Protein AF-A0AA94L259-F1 (afdb_monomer_lite)

Sequence (87 aa):
MIQRMLDNPAATVAAGFGVSLRTARKWMKRYREGGLASLADASSRPRHCRNRLTELDVSRIFELRKKRQTGDAIALRLGLCRSTVFR

Structure (mmCIF, N/CA/C/O backbone):
data_AF-A0AA94L259-F1
#
_entry.id   AF-A0AA94L259-F1
#
loop_
_atom_site.group_PDB
_atom_site.id
_atom_site.type_symbol
_atom_site.label_atom_id
_atom_site.label_alt_id
_atom_site.label_comp_id
_atom_site.label_asym_id
_atom_site.label_entity_id
_atom_site.label_seq_id
_atom_site.pdbx_PDB_ins_code
_atom_site.Cartn_x
_atom_site.Cartn_y
_atom_site.Cartn_z
_atom_site.occupancy
_atom_site.B_iso_or_equiv
_atom_site.auth_seq_id
_atom_site.auth_comp_id
_atom_site.auth_asym_id
_atom_site.auth_atom_id
_atom_site.pdbx_PDB_model_num
ATOM 1 N N . MET A 1 1 ? 16.016 -8.435 -17.560 1.00 91.25 1 MET A N 1
ATOM 2 C CA . MET A 1 1 ? 14.992 -7.968 -18.520 1.00 91.25 1 MET A CA 1
ATOM 3 C C . MET A 1 1 ? 15.253 -6.540 -19.003 1.00 91.25 1 MET A C 1
ATOM 5 O O . MET A 1 1 ? 15.575 -6.409 -20.171 1.00 91.25 1 MET A O 1
ATOM 9 N N . ILE A 1 2 ? 15.199 -5.505 -18.146 1.00 94.38 2 ILE A N 1
ATOM 10 C CA . ILE A 1 2 ? 15.413 -4.092 -18.548 1.00 94.38 2 ILE A CA 1
ATOM 11 C C . ILE A 1 2 ? 16.740 -3.857 -19.279 1.00 94.38 2 ILE A C 1
ATOM 13 O O . ILE A 1 2 ? 16.718 -3.290 -20.360 1.00 94.38 2 ILE A O 1
ATOM 17 N N . GLN A 1 3 ? 17.860 -4.355 -18.744 1.00 93.62 3 GLN A N 1
ATOM 18 C CA . GLN A 1 3 ? 19.175 -4.214 -19.389 1.00 93.62 3 GLN A CA 1
ATOM 19 C C . GLN A 1 3 ? 19.171 -4.747 -20.831 1.00 93.62 3 GLN A C 1
ATOM 21 O O . GLN A 1 3 ? 19.560 -4.049 -21.752 1.00 93.62 3 GLN A O 1
ATOM 26 N N . ARG A 1 4 ? 18.583 -5.930 -21.064 1.00 95.25 4 ARG A N 1
ATOM 27 C CA . ARG A 1 4 ? 18.467 -6.503 -22.416 1.00 95.25 4 ARG A CA 1
ATOM 28 C C . ARG A 1 4 ? 17.599 -5.663 -23.361 1.00 95.25 4 ARG A C 1
ATOM 30 O O . ARG A 1 4 ? 17.796 -5.746 -24.564 1.00 95.25 4 ARG A O 1
ATOM 37 N N . MET A 1 5 ? 16.649 -4.881 -22.840 1.00 95.62 5 MET A N 1
ATOM 38 C CA . MET A 1 5 ? 15.810 -3.976 -23.640 1.00 95.62 5 MET A CA 1
ATOM 39 C C . MET A 1 5 ? 16.526 -2.677 -24.045 1.00 95.62 5 MET A C 1
ATOM 41 O O . MET A 1 5 ? 15.937 -1.904 -24.798 1.00 95.62 5 MET A O 1
ATOM 45 N N . LEU A 1 6 ? 17.738 -2.407 -23.538 1.00 92.56 6 LEU A N 1
ATOM 46 C CA . LEU A 1 6 ? 18.559 -1.277 -23.989 1.00 92.56 6 LEU A CA 1
ATOM 47 C C . LEU A 1 6 ? 19.185 -1.568 -25.356 1.00 92.56 6 LEU A C 1
ATOM 49 O O . LEU A 1 6 ? 19.164 -0.703 -26.224 1.00 92.56 6 LEU A O 1
ATOM 53 N N . ASP A 1 7 ? 19.632 -2.808 -25.559 1.00 95.62 7 ASP A N 1
ATOM 54 C CA . ASP A 1 7 ? 20.341 -3.219 -26.777 1.00 95.62 7 ASP A CA 1
ATOM 55 C C . ASP A 1 7 ? 19.464 -4.022 -27.750 1.00 95.62 7 ASP A C 1
ATOM 57 O O . ASP A 1 7 ? 19.863 -4.282 -28.881 1.00 95.62 7 ASP A O 1
ATOM 61 N N . ASN A 1 8 ? 18.265 -4.449 -27.326 1.00 95.94 8 ASN A N 1
ATOM 62 C CA . ASN A 1 8 ? 17.386 -5.302 -28.130 1.00 95.94 8 ASN A CA 1
ATOM 63 C C . ASN A 1 8 ? 15.936 -4.797 -28.161 1.00 95.94 8 ASN A C 1
ATOM 65 O O . ASN A 1 8 ? 15.429 -4.272 -27.163 1.00 95.94 8 ASN A O 1
ATOM 69 N N . PRO A 1 9 ? 15.202 -5.047 -29.263 1.00 95.69 9 PRO A N 1
ATOM 70 C CA . PRO A 1 9 ? 13.786 -4.722 -29.351 1.00 95.69 9 PRO A CA 1
ATOM 71 C C . PRO A 1 9 ? 12.954 -5.370 -28.236 1.00 95.69 9 PRO A C 1
ATOM 73 O O . PRO A 1 9 ? 13.083 -6.556 -27.925 1.00 95.69 9 PRO A O 1
ATOM 76 N N . ALA A 1 10 ? 12.009 -4.601 -27.689 1.00 94.69 10 ALA A N 1
ATOM 77 C CA . ALA A 1 10 ? 11.142 -5.036 -26.593 1.00 94.69 10 ALA A CA 1
ATOM 78 C C . ALA A 1 10 ? 10.348 -6.321 -26.896 1.00 94.69 10 ALA A C 1
ATOM 80 O O . ALA A 1 10 ? 10.044 -7.066 -25.970 1.00 94.69 10 ALA A O 1
ATOM 81 N N . ALA A 1 11 ? 10.008 -6.576 -28.165 1.00 96.50 11 ALA A N 1
ATOM 82 C CA . ALA A 1 11 ? 9.280 -7.774 -28.585 1.00 96.50 11 ALA A CA 1
ATOM 83 C C . ALA A 1 11 ? 10.119 -9.048 -28.410 1.00 96.50 11 ALA A C 1
ATOM 85 O O . ALA A 1 11 ? 9.663 -9.989 -27.764 1.00 96.50 11 ALA A O 1
ATOM 86 N N . THR A 1 12 ? 11.362 -9.038 -28.897 1.00 97.38 12 THR A N 1
ATOM 87 C CA . THR A 1 12 ? 12.311 -10.151 -28.763 1.00 97.38 12 THR A CA 1
ATOM 88 C C . THR A 1 12 ? 12.606 -10.446 -27.299 1.00 97.38 12 THR A C 1
ATOM 90 O O . THR A 1 12 ? 12.555 -11.595 -26.863 1.00 97.38 12 THR A O 1
ATOM 93 N N . VAL A 1 13 ? 12.848 -9.397 -26.506 1.00 97.56 13 VAL A N 1
ATOM 94 C CA . VAL A 1 13 ? 13.092 -9.560 -25.071 1.00 97.56 13 VAL A CA 1
ATOM 95 C C . VAL A 1 13 ? 11.852 -10.116 -24.372 1.00 97.56 13 VAL A C 1
ATOM 97 O O . VAL A 1 13 ? 11.973 -11.065 -23.609 1.00 97.56 13 VAL A O 1
ATOM 100 N N . ALA A 1 14 ? 10.656 -9.583 -24.640 1.00 97.56 14 ALA A N 1
ATOM 101 C CA . ALA A 1 14 ? 9.421 -10.066 -24.020 1.00 97.56 14 ALA A CA 1
ATOM 102 C C . ALA A 1 14 ? 9.180 -11.562 -24.292 1.00 97.56 14 ALA A C 1
ATOM 104 O O . ALA A 1 14 ? 8.926 -12.312 -23.349 1.00 97.56 14 ALA A O 1
ATOM 105 N N . ALA A 1 15 ? 9.352 -11.997 -25.546 1.00 97.38 15 ALA A N 1
ATOM 106 C CA . ALA A 1 15 ? 9.246 -13.402 -25.934 1.00 97.38 15 ALA A CA 1
ATOM 107 C C . ALA A 1 15 ? 10.264 -14.282 -25.188 1.00 97.38 15 ALA A C 1
ATOM 109 O O . ALA A 1 15 ? 9.884 -15.294 -24.607 1.00 97.38 15 ALA A O 1
ATOM 110 N N . GLY A 1 16 ? 11.530 -13.856 -25.109 1.00 97.50 16 GLY A N 1
ATOM 111 C CA . GLY A 1 16 ? 12.584 -14.594 -24.400 1.00 97.50 16 GLY A CA 1
ATOM 112 C C . GLY A 1 16 ? 12.394 -14.703 -22.879 1.00 97.50 16 GLY A C 1
ATOM 113 O O . GLY A 1 16 ? 13.005 -15.565 -22.258 1.00 97.50 16 GLY A O 1
ATOM 114 N N . PHE A 1 17 ? 11.560 -13.851 -22.272 1.00 95.88 17 PHE A N 1
ATOM 115 C CA . PHE A 1 17 ? 11.190 -13.921 -20.849 1.00 95.88 17 PHE A CA 1
ATOM 116 C C . PHE A 1 17 ? 9.783 -14.500 -20.612 1.00 95.88 17 PHE A C 1
ATOM 118 O O . PHE A 1 17 ? 9.341 -14.539 -19.467 1.00 95.88 17 PHE A O 1
ATOM 125 N N . GLY A 1 18 ? 9.058 -14.921 -21.657 1.00 97.06 18 GLY A N 1
ATOM 126 C CA . GLY A 1 18 ? 7.706 -15.479 -21.523 1.00 97.06 18 GLY A CA 1
ATOM 127 C C . GLY A 1 18 ? 6.656 -14.476 -21.030 1.00 97.06 18 GLY A C 1
ATOM 128 O O . GLY A 1 18 ? 5.669 -14.862 -20.408 1.00 97.06 18 GLY A O 1
ATOM 129 N N . VAL A 1 19 ? 6.855 -13.178 -21.276 1.00 97.44 19 VAL A N 1
ATOM 130 C CA . VAL A 1 19 ? 5.929 -12.114 -20.856 1.00 97.44 19 VAL A CA 1
ATOM 131 C C . VAL A 1 19 ? 5.339 -11.391 -22.058 1.00 97.44 19 VAL A C 1
ATOM 133 O O . VAL A 1 19 ? 5.929 -11.327 -23.132 1.00 97.44 19 VAL A O 1
ATOM 136 N N . SER A 1 20 ? 4.174 -10.769 -21.875 1.00 98.06 20 SER A N 1
ATOM 137 C CA . SER A 1 20 ? 3.594 -9.936 -22.931 1.00 98.06 20 SER A CA 1
ATOM 138 C C . SER A 1 20 ? 4.472 -8.713 -23.247 1.00 98.06 20 SER A C 1
ATOM 140 O O . SER A 1 20 ? 5.082 -8.109 -22.354 1.00 98.06 20 SER A O 1
ATOM 142 N N . LEU A 1 21 ? 4.443 -8.254 -24.504 1.00 97.75 21 LEU A N 1
ATOM 143 C CA . LEU A 1 21 ? 5.076 -6.994 -24.919 1.00 97.75 21 LEU A CA 1
ATOM 144 C C . LEU A 1 21 ? 4.584 -5.797 -24.085 1.00 97.75 21 LEU A C 1
ATOM 146 O O . LEU A 1 21 ? 5.353 -4.888 -23.765 1.00 97.75 21 LEU A O 1
ATOM 150 N N . ARG A 1 22 ? 3.304 -5.800 -23.692 1.00 97.88 22 ARG A N 1
ATOM 151 C CA . ARG A 1 22 ? 2.711 -4.765 -22.833 1.00 97.88 22 ARG A CA 1
ATOM 152 C C . ARG A 1 22 ? 3.373 -4.734 -21.455 1.00 97.88 22 ARG A C 1
ATOM 154 O O . ARG A 1 22 ? 3.676 -3.649 -20.958 1.00 97.88 22 ARG A O 1
ATOM 161 N N . THR A 1 23 ? 3.631 -5.898 -20.860 1.00 96.25 23 THR A N 1
ATOM 162 C CA . THR A 1 23 ? 4.346 -6.021 -19.581 1.00 96.25 23 THR A CA 1
ATOM 163 C C . THR A 1 23 ? 5.762 -5.473 -19.710 1.00 96.25 23 THR A C 1
ATOM 165 O O . THR A 1 23 ? 6.163 -4.640 -18.899 1.00 96.25 23 THR A O 1
ATOM 168 N N . ALA A 1 24 ? 6.483 -5.843 -20.771 1.00 96.56 24 ALA A N 1
ATOM 169 C CA . ALA A 1 24 ? 7.836 -5.348 -21.003 1.00 96.56 24 ALA A CA 1
ATOM 170 C C . ALA A 1 24 ? 7.897 -3.826 -21.158 1.00 96.56 24 ALA A C 1
ATOM 172 O O . ALA A 1 24 ? 8.685 -3.155 -20.490 1.00 96.56 24 ALA A O 1
ATOM 173 N N . ARG A 1 25 ? 6.994 -3.252 -21.958 1.00 96.00 25 ARG A N 1
ATOM 174 C CA . ARG A 1 25 ? 6.877 -1.795 -22.112 1.00 96.00 25 ARG A CA 1
ATOM 175 C C . ARG A 1 25 ? 6.521 -1.095 -20.800 1.00 96.00 25 ARG A C 1
ATOM 177 O O . ARG A 1 25 ? 7.089 -0.047 -20.510 1.00 96.00 25 ARG A O 1
ATOM 184 N N . LYS A 1 26 ? 5.627 -1.669 -19.986 1.00 95.44 26 LYS A N 1
ATOM 185 C CA . LYS A 1 26 ? 5.279 -1.135 -18.656 1.00 95.44 26 LYS A CA 1
ATOM 186 C C . LYS A 1 26 ? 6.505 -1.064 -17.744 1.00 95.44 26 LYS A C 1
ATOM 188 O O . LYS A 1 26 ? 6.706 -0.048 -17.087 1.00 95.44 26 LYS A O 1
ATOM 193 N N . TRP A 1 27 ? 7.308 -2.124 -17.705 1.00 95.12 27 TRP A N 1
ATOM 194 C CA . TRP A 1 27 ? 8.524 -2.166 -16.893 1.00 95.12 27 TRP A CA 1
ATOM 195 C C . TRP A 1 27 ? 9.553 -1.140 -17.382 1.00 95.12 27 TRP A C 1
ATOM 197 O O . TRP A 1 27 ? 10.094 -0.396 -16.569 1.00 95.12 27 TRP A O 1
ATOM 207 N N . MET A 1 28 ? 9.754 -1.019 -18.700 1.00 95.62 28 MET A N 1
ATOM 208 C CA . MET A 1 28 ? 10.649 -0.004 -19.269 1.00 95.62 28 MET A CA 1
ATOM 209 C C . MET A 1 28 ? 10.183 1.423 -18.966 1.00 95.62 28 MET A C 1
ATOM 211 O O . MET A 1 28 ? 10.999 2.283 -18.646 1.00 95.62 28 MET A O 1
ATOM 215 N N . LYS A 1 29 ? 8.871 1.682 -19.027 1.00 95.56 29 LYS A N 1
ATOM 216 C CA . LYS A 1 29 ? 8.296 2.975 -18.639 1.00 95.56 29 LYS A CA 1
ATOM 217 C C . LYS A 1 29 ? 8.611 3.306 -17.176 1.00 95.56 29 LYS A C 1
ATOM 219 O O . LYS A 1 29 ? 9.147 4.375 -16.919 1.00 95.56 29 LYS A O 1
ATOM 224 N N . ARG A 1 30 ? 8.369 2.373 -16.245 1.00 95.06 30 ARG A N 1
ATOM 225 C CA . ARG A 1 30 ? 8.704 2.554 -14.818 1.00 95.06 30 ARG A CA 1
ATOM 226 C C . ARG A 1 30 ? 10.191 2.837 -14.601 1.00 95.06 30 ARG A C 1
ATOM 228 O O . ARG A 1 30 ? 10.534 3.745 -13.855 1.00 95.06 30 ARG A O 1
ATOM 235 N N . TYR A 1 31 ? 11.062 2.091 -15.279 1.00 94.81 31 TYR A N 1
ATOM 236 C CA . TYR A 1 31 ? 12.507 2.300 -15.191 1.00 94.81 31 TYR A CA 1
ATOM 237 C C . TYR A 1 31 ? 12.932 3.689 -15.690 1.00 94.81 31 TYR A C 1
ATOM 239 O O . TYR A 1 31 ? 13.788 4.320 -15.082 1.00 94.81 31 TYR A O 1
ATOM 247 N N . ARG A 1 32 ? 12.316 4.203 -16.762 1.00 94.69 32 ARG A N 1
ATOM 248 C CA . ARG A 1 32 ? 12.577 5.572 -17.241 1.00 94.69 32 ARG A CA 1
ATOM 249 C C . ARG A 1 32 ? 12.085 6.647 -16.270 1.00 94.69 32 ARG A C 1
ATOM 251 O O . ARG A 1 32 ? 12.710 7.692 -16.181 1.00 94.69 32 ARG A O 1
ATOM 258 N N . GLU A 1 33 ? 10.978 6.399 -15.574 1.00 94.94 33 GLU A N 1
ATOM 259 C CA . GLU A 1 33 ? 10.367 7.365 -14.651 1.00 94.94 33 GLU A CA 1
ATOM 260 C C . GLU A 1 33 ? 11.115 7.481 -13.313 1.00 94.94 33 GLU A C 1
ATOM 262 O O . GLU A 1 33 ? 11.162 8.566 -12.744 1.00 94.94 33 GLU A O 1
ATOM 267 N N . GLY A 1 34 ? 11.720 6.403 -12.807 1.00 92.69 34 GLY A N 1
ATOM 268 C CA . GLY A 1 34 ? 12.441 6.472 -11.530 1.00 92.69 34 GLY A CA 1
ATOM 269 C C . GLY A 1 34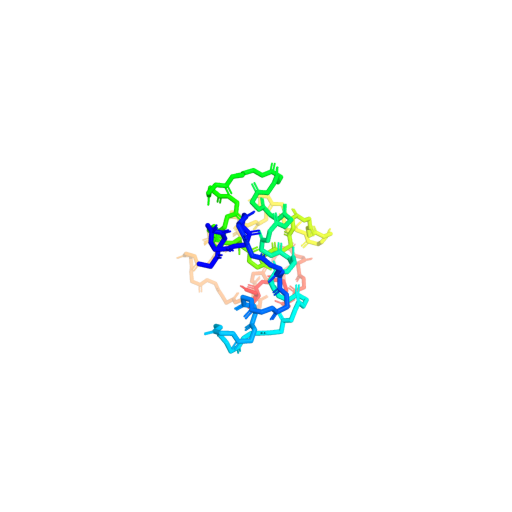 ? 13.411 5.323 -11.280 1.00 92.69 34 GLY A C 1
ATOM 270 O O . GLY A 1 34 ? 13.541 4.844 -10.151 1.00 92.69 34 GLY A O 1
ATOM 271 N N . GLY A 1 35 ? 14.068 4.856 -12.341 1.00 93.75 35 GLY A N 1
ATOM 272 C CA . GLY A 1 35 ? 15.197 3.937 -12.277 1.00 93.75 35 GLY A CA 1
ATOM 273 C C . GLY A 1 35 ? 14.867 2.575 -11.671 1.00 93.75 35 GLY A C 1
ATOM 274 O O . GLY A 1 35 ? 13.745 2.069 -11.756 1.00 93.75 35 GLY A O 1
ATOM 275 N N . LEU A 1 36 ? 15.880 1.971 -11.048 1.00 91.88 36 LEU A N 1
ATOM 276 C CA . LEU A 1 36 ? 15.772 0.658 -10.408 1.00 91.88 36 LEU A CA 1
ATOM 277 C C . LEU A 1 36 ? 14.753 0.647 -9.260 1.00 91.88 36 LEU A C 1
ATOM 279 O O . LEU A 1 36 ? 13.994 -0.311 -9.138 1.00 91.88 36 LEU A O 1
ATOM 283 N N . ALA A 1 37 ? 14.675 1.723 -8.471 1.00 91.38 37 ALA A N 1
ATOM 284 C CA . ALA A 1 37 ? 13.737 1.830 -7.351 1.00 91.38 37 ALA A CA 1
ATOM 285 C C . ALA A 1 37 ? 12.269 1.711 -7.800 1.00 91.38 37 ALA A C 1
ATOM 287 O O . ALA A 1 37 ? 11.446 1.122 -7.104 1.00 91.38 37 ALA A O 1
ATOM 288 N N . SER A 1 38 ? 11.947 2.191 -9.004 1.00 90.56 38 SER A N 1
ATOM 289 C CA . SER A 1 38 ? 10.589 2.129 -9.566 1.00 90.56 38 SER A CA 1
ATOM 290 C C . SER A 1 38 ? 10.171 0.744 -10.073 1.00 90.56 38 SER A C 1
ATOM 292 O O . SER A 1 38 ? 9.026 0.560 -10.500 1.00 90.56 38 SER A O 1
ATOM 294 N N . LEU A 1 39 ? 11.079 -0.236 -10.056 1.00 92.19 39 LEU A N 1
ATOM 295 C CA . LEU A 1 39 ? 10.779 -1.630 -10.387 1.00 92.19 39 LEU A CA 1
ATOM 296 C C . LEU A 1 39 ? 10.382 -2.463 -9.167 1.00 92.19 39 LEU A C 1
ATOM 298 O O . LEU A 1 39 ? 9.835 -3.547 -9.359 1.00 92.19 39 LEU A O 1
ATOM 302 N N . ALA A 1 40 ? 10.626 -1.967 -7.951 1.00 91.12 40 ALA A N 1
ATOM 303 C CA . ALA A 1 40 ? 10.162 -2.614 -6.732 1.00 91.12 40 ALA A CA 1
ATOM 304 C C . ALA A 1 40 ? 8.627 -2.707 -6.700 1.00 91.12 40 ALA A C 1
ATOM 306 O O . ALA A 1 40 ? 7.915 -1.947 -7.373 1.00 91.12 40 ALA A O 1
ATOM 307 N N . ASP A 1 41 ? 8.110 -3.640 -5.901 1.00 88.88 41 ASP A N 1
ATOM 308 C CA . ASP A 1 41 ? 6.672 -3.807 -5.749 1.00 88.88 41 ASP A CA 1
ATOM 309 C C . ASP A 1 41 ? 6.043 -2.548 -5.153 1.00 88.88 41 ASP A C 1
ATOM 311 O O . ASP A 1 41 ? 6.292 -2.146 -4.017 1.00 88.88 41 ASP A O 1
ATOM 315 N N . ALA A 1 42 ? 5.190 -1.918 -5.957 1.00 83.00 42 ALA A N 1
ATOM 316 C CA . ALA A 1 42 ? 4.352 -0.837 -5.487 1.00 83.00 42 ALA A CA 1
ATOM 317 C C . ALA A 1 42 ? 3.228 -1.420 -4.631 1.00 83.00 42 ALA A C 1
ATOM 319 O O . ALA A 1 42 ? 2.641 -2.453 -4.967 1.00 83.00 42 ALA A O 1
ATOM 320 N N . SER A 1 43 ? 2.867 -0.705 -3.566 1.00 85.06 43 SER A N 1
ATOM 321 C CA . SER A 1 43 ? 1.662 -1.037 -2.817 1.00 85.06 43 SER A CA 1
ATOM 322 C C . SER A 1 43 ? 0.468 -1.121 -3.770 1.00 85.06 43 SER A C 1
ATOM 324 O O . SER A 1 43 ? 0.210 -0.198 -4.542 1.00 85.06 43 SER A O 1
ATOM 326 N N . SER A 1 44 ? -0.291 -2.214 -3.691 1.00 86.69 44 SER A N 1
ATOM 327 C CA . SER A 1 44 ? -1.565 -2.339 -4.414 1.00 86.69 44 SER A CA 1
ATOM 328 C C . SER A 1 44 ? -2.658 -1.441 -3.819 1.00 86.69 44 SER A C 1
ATOM 330 O O . SER A 1 44 ? -3.759 -1.352 -4.361 1.00 86.69 44 SER A O 1
ATOM 332 N N . ARG A 1 45 ? -2.373 -0.764 -2.697 1.00 86.56 45 ARG A N 1
ATOM 333 C CA . ARG A 1 45 ? -3.305 0.158 -2.055 1.00 86.56 45 ARG A CA 1
ATOM 334 C C . ARG A 1 45 ? -3.469 1.409 -2.927 1.00 86.56 45 ARG A C 1
ATOM 336 O O . ARG A 1 45 ? -2.474 1.978 -3.379 1.00 86.56 45 ARG A O 1
ATOM 343 N N . PRO A 1 46 ? -4.706 1.879 -3.149 1.00 87.50 46 PRO A N 1
ATOM 344 C CA . PRO A 1 46 ? -4.930 3.126 -3.866 1.00 87.50 46 PRO A CA 1
ATOM 345 C C . PRO A 1 46 ? -4.277 4.295 -3.117 1.00 87.50 46 PRO A C 1
ATOM 347 O O . PRO A 1 46 ? -4.306 4.357 -1.888 1.00 87.50 46 PRO A O 1
ATOM 350 N N . ARG A 1 47 ? -3.713 5.251 -3.867 1.00 85.12 47 ARG A N 1
ATOM 351 C CA . ARG A 1 47 ? -3.067 6.445 -3.288 1.00 85.12 47 ARG A CA 1
ATOM 352 C C . ARG A 1 47 ? -4.052 7.307 -2.495 1.00 85.12 47 ARG A C 1
ATOM 354 O O . ARG A 1 47 ? -3.687 7.899 -1.486 1.00 85.12 47 ARG A O 1
ATOM 361 N N . HIS A 1 48 ? -5.307 7.343 -2.938 1.00 83.12 48 HIS A N 1
ATOM 362 C CA . HIS A 1 48 ? -6.374 8.106 -2.310 1.00 83.12 48 HIS A CA 1
ATOM 363 C C . HIS A 1 48 ? -7.600 7.216 -2.080 1.00 83.12 48 HIS A C 1
ATOM 365 O O . HIS A 1 48 ? -8.076 6.554 -3.001 1.00 83.12 48 HIS A O 1
ATOM 371 N N . CYS A 1 49 ? -8.120 7.228 -0.852 1.00 81.44 49 CYS A N 1
ATOM 372 C CA . CYS A 1 49 ? -9.359 6.549 -0.478 1.00 81.44 49 CYS A CA 1
ATOM 373 C C . CYS A 1 49 ? -10.372 7.617 -0.076 1.00 81.44 49 CYS A C 1
ATOM 375 O O . CYS A 1 49 ? -10.152 8.299 0.919 1.00 81.44 49 CYS A O 1
ATOM 377 N N . ARG A 1 50 ? -11.482 7.741 -0.814 1.00 81.25 50 ARG A N 1
ATOM 378 C CA . ARG A 1 50 ? -12.509 8.764 -0.544 1.00 81.25 50 ARG A CA 1
ATOM 379 C C . ARG A 1 50 ? -13.177 8.599 0.826 1.00 81.25 50 ARG A C 1
ATOM 381 O O . ARG A 1 50 ? -13.487 9.588 1.468 1.00 81.25 50 ARG A O 1
ATOM 388 N N . ASN A 1 51 ? -13.322 7.356 1.288 1.00 80.12 51 ASN A N 1
ATOM 389 C CA . ASN A 1 51 ? -13.949 7.021 2.570 1.00 80.12 51 ASN A CA 1
ATOM 390 C C . ASN A 1 51 ? -12.895 6.619 3.612 1.00 80.12 51 ASN A C 1
ATOM 392 O O . ASN A 1 51 ? -13.052 5.618 4.311 1.00 80.12 51 ASN A O 1
ATOM 396 N N . ARG A 1 52 ? -11.760 7.328 3.648 1.00 83.00 52 ARG A N 1
ATOM 397 C CA . ARG A 1 52 ? -10.737 7.084 4.667 1.00 83.00 52 ARG A CA 1
ATOM 398 C C . ARG A 1 52 ? -11.287 7.553 6.016 1.00 83.00 52 ARG A C 1
ATOM 400 O O . ARG A 1 52 ? -11.699 8.700 6.136 1.00 83.00 52 ARG A O 1
ATOM 407 N N . LEU A 1 53 ? -11.279 6.666 7.009 1.00 89.12 53 LEU A N 1
ATOM 408 C CA . LEU A 1 53 ? -11.542 7.048 8.394 1.00 89.12 53 LEU A CA 1
ATOM 409 C C . LEU A 1 53 ? -10.536 8.107 8.844 1.00 89.12 53 LEU A C 1
ATOM 411 O O . LEU A 1 53 ? -9.361 8.043 8.471 1.00 89.12 53 LEU A O 1
ATOM 415 N N . THR A 1 54 ? -10.991 9.056 9.655 1.00 91.06 54 THR A N 1
ATOM 416 C CA . THR A 1 54 ? -10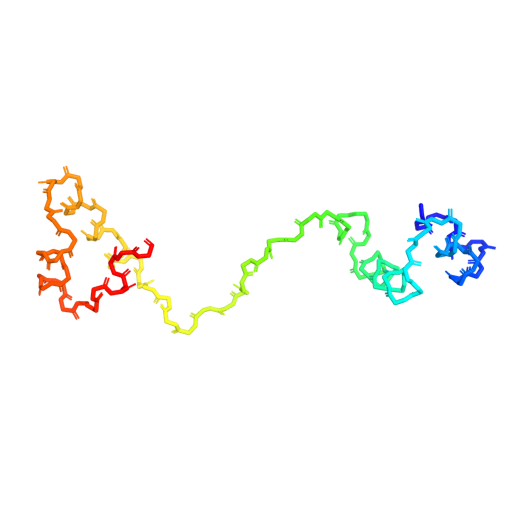.075 10.004 10.288 1.00 91.06 54 THR A CA 1
ATOM 417 C C . THR A 1 54 ? -9.150 9.258 11.252 1.00 91.06 54 THR A C 1
ATOM 419 O O . THR A 1 54 ? -9.505 8.199 11.775 1.00 91.06 54 THR A O 1
ATOM 422 N N . GLU A 1 55 ? -7.960 9.797 11.518 1.00 92.00 55 GLU A N 1
ATOM 423 C CA . GLU A 1 55 ? -7.037 9.196 12.496 1.00 92.00 55 GLU A CA 1
ATOM 424 C C . GLU A 1 55 ? -7.679 9.078 13.888 1.00 92.00 55 GLU A C 1
ATOM 426 O O . GLU A 1 55 ? -7.456 8.099 14.602 1.00 92.00 55 GLU A O 1
ATOM 431 N N . LEU A 1 56 ? -8.554 10.029 14.233 1.00 94.31 56 LEU A N 1
ATOM 432 C CA . LEU A 1 56 ? -9.340 10.010 15.463 1.00 94.31 56 LEU A CA 1
ATOM 433 C C . LEU A 1 56 ? -10.309 8.826 15.513 1.00 94.31 56 LEU A C 1
ATOM 435 O O . LEU A 1 56 ? -10.375 8.142 16.535 1.00 94.31 56 LEU A O 1
ATOM 439 N N . ASP A 1 57 ? -11.039 8.553 14.430 1.00 94.38 57 ASP A N 1
ATOM 440 C CA . ASP A 1 57 ? -11.961 7.414 14.378 1.00 94.38 57 ASP A CA 1
ATOM 441 C C . ASP A 1 57 ? -11.208 6.088 14.473 1.00 94.38 57 ASP A C 1
ATOM 443 O O . ASP A 1 57 ? -11.617 5.199 15.219 1.00 94.38 57 ASP A O 1
ATOM 447 N N . VAL A 1 58 ? -10.070 5.967 13.781 1.00 95.19 58 VAL A N 1
ATOM 448 C CA . VAL A 1 58 ? -9.208 4.776 13.853 1.00 95.19 58 VAL A CA 1
ATOM 449 C C . VAL A 1 58 ? -8.718 4.548 15.284 1.00 95.19 58 VAL A C 1
ATOM 451 O O . VAL A 1 58 ? -8.831 3.435 15.800 1.00 95.19 58 VAL A O 1
ATOM 454 N N . SER A 1 59 ? -8.232 5.600 15.946 1.00 96.75 59 SER A N 1
ATOM 455 C CA . SER A 1 59 ? -7.768 5.537 17.335 1.00 96.75 59 SER A CA 1
ATOM 456 C C . SER A 1 59 ? -8.893 5.133 18.295 1.00 96.75 59 SER A C 1
ATOM 458 O O . SER A 1 59 ? -8.732 4.222 19.109 1.00 96.75 59 SER A O 1
ATOM 460 N N . ARG A 1 60 ? -10.090 5.717 18.143 1.00 97.25 60 ARG A N 1
ATOM 461 C CA . ARG A 1 60 ? -11.273 5.357 18.943 1.00 97.25 60 ARG A CA 1
ATOM 462 C C . ARG A 1 60 ? -11.689 3.902 18.739 1.00 97.25 60 ARG A C 1
ATOM 464 O O . ARG A 1 60 ? -11.957 3.215 19.723 1.00 97.25 60 ARG A O 1
ATOM 471 N N . ILE A 1 61 ? -11.727 3.413 17.496 1.00 96.50 61 ILE A N 1
ATOM 472 C CA . ILE A 1 61 ? -12.025 2.002 17.202 1.00 96.50 61 ILE A CA 1
ATOM 473 C C . IL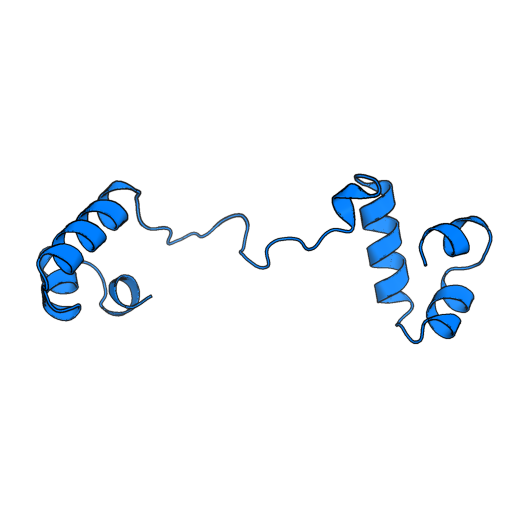E A 1 61 ? -10.999 1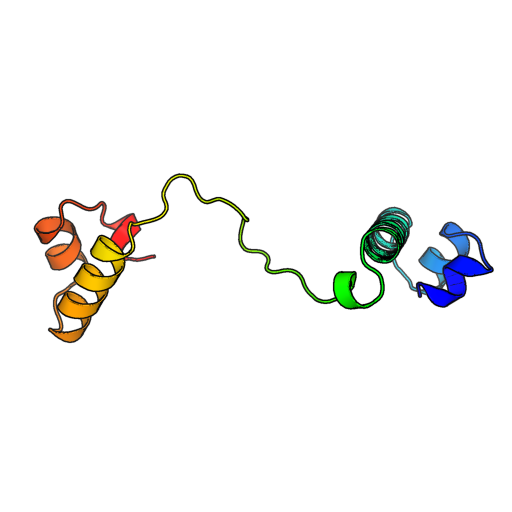.096 17.889 1.00 96.50 61 ILE A C 1
ATOM 475 O O . ILE A 1 61 ? -11.386 0.116 18.529 1.00 96.50 61 ILE A O 1
ATOM 479 N N . PHE A 1 62 ? -9.708 1.421 17.786 1.00 97.12 62 PHE A N 1
ATOM 480 C CA . PHE A 1 62 ? -8.633 0.639 18.394 1.00 97.12 62 PHE A CA 1
ATOM 481 C C . PHE A 1 62 ? -8.767 0.559 19.920 1.00 97.12 62 PHE A C 1
ATOM 483 O O . PHE A 1 62 ? -8.753 -0.538 20.483 1.00 97.12 62 PHE A O 1
ATOM 490 N N . GLU A 1 63 ? -8.989 1.690 20.589 1.00 98.00 63 GLU A N 1
ATOM 491 C CA . GLU A 1 63 ? -9.165 1.739 22.044 1.00 98.00 63 GLU A CA 1
ATOM 492 C C . GLU A 1 63 ? -10.392 0.948 22.520 1.00 98.00 63 GLU A C 1
ATOM 494 O O . GLU A 1 63 ? -10.337 0.245 23.532 1.00 98.00 63 GLU A O 1
ATOM 499 N N . LEU A 1 64 ? -11.507 0.999 21.786 1.00 97.69 64 LEU A N 1
ATOM 500 C CA . LEU A 1 64 ? -12.700 0.225 22.140 1.00 97.69 64 LEU A CA 1
ATOM 501 C C . LEU A 1 64 ? -12.508 -1.280 21.897 1.00 97.69 64 LEU A C 1
ATOM 503 O O . LEU A 1 64 ? -12.952 -2.087 22.719 1.00 97.69 64 LEU A O 1
ATOM 507 N N . ARG A 1 65 ? -11.790 -1.673 20.834 1.00 97.12 65 ARG A N 1
ATOM 508 C CA . ARG A 1 65 ? -11.388 -3.074 20.607 1.00 97.12 65 ARG A CA 1
ATOM 509 C C . ARG A 1 65 ? -10.473 -3.579 21.722 1.00 97.12 65 ARG A C 1
ATOM 511 O O . ARG A 1 65 ? -10.672 -4.687 22.212 1.00 97.12 65 ARG A O 1
ATOM 518 N N . LYS A 1 66 ? -9.523 -2.760 22.184 1.00 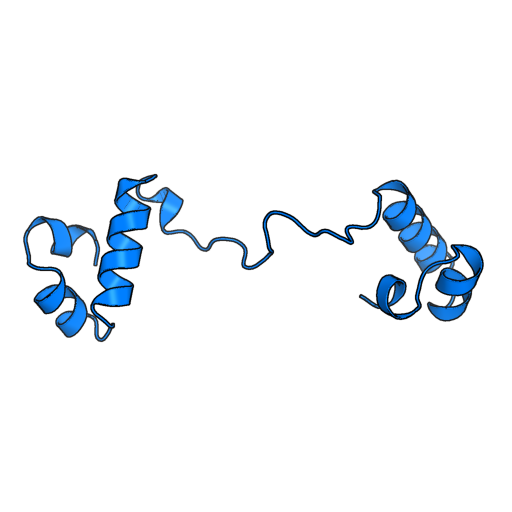97.94 66 LYS A N 1
ATOM 519 C CA . LYS A 1 66 ? -8.641 -3.081 23.321 1.00 97.94 66 LYS A CA 1
ATOM 520 C C . LYS A 1 66 ? -9.428 -3.314 24.616 1.00 97.94 66 LYS A C 1
ATOM 522 O O . LYS A 1 66 ? -9.081 -4.192 25.400 1.00 97.94 66 LYS A O 1
ATOM 527 N N . LYS A 1 67 ? -10.544 -2.603 24.799 1.00 97.69 67 LYS A N 1
ATOM 528 C CA . LYS A 1 67 ? -11.520 -2.818 25.887 1.00 97.69 67 LYS A CA 1
ATOM 529 C C . LYS A 1 67 ? -12.469 -4.006 25.652 1.00 97.69 67 LYS A C 1
ATOM 531 O O . LYS A 1 67 ? -13.418 -4.176 26.410 1.00 97.69 67 LYS A O 1
ATOM 536 N N . ARG A 1 68 ? -12.218 -4.829 24.626 1.00 96.75 68 ARG A N 1
ATOM 537 C CA . ARG A 1 68 ? -13.006 -6.009 24.226 1.00 96.75 68 ARG A CA 1
ATOM 538 C C . ARG A 1 68 ? -14.470 -5.718 23.873 1.00 96.75 68 ARG A C 1
ATOM 540 O O . ARG A 1 68 ? -15.319 -6.595 24.012 1.00 96.75 68 ARG A O 1
ATOM 547 N N . GLN A 1 69 ? -14.785 -4.513 23.393 1.00 97.50 69 GLN A N 1
ATOM 548 C CA . GLN A 1 69 ? -16.118 -4.250 22.843 1.00 97.50 69 GLN A CA 1
ATOM 549 C C . GLN A 1 69 ? -16.321 -4.989 21.516 1.00 97.50 69 GLN A C 1
ATOM 551 O O . GLN A 1 69 ? -15.397 -5.105 20.707 1.00 97.50 69 GLN A O 1
ATOM 556 N N . THR A 1 70 ? -17.545 -5.467 21.278 1.00 97.44 70 THR A N 1
ATOM 557 C CA . THR A 1 70 ? -17.912 -6.094 20.003 1.00 97.44 70 THR A CA 1
ATOM 558 C C . THR A 1 70 ? -17.908 -5.060 18.877 1.00 97.44 70 THR A C 1
ATOM 560 O O . THR A 1 70 ? -18.170 -3.877 19.102 1.00 97.44 70 THR A O 1
ATOM 563 N N . GLY A 1 71 ? -17.648 -5.498 17.640 1.00 96.94 71 GLY A N 1
ATOM 564 C CA . GLY A 1 71 ? -17.663 -4.598 16.479 1.00 96.94 71 GLY A CA 1
ATOM 565 C C . GLY A 1 71 ? -18.998 -3.861 16.308 1.00 96.94 71 GLY A C 1
ATOM 566 O O . GLY A 1 71 ? -19.009 -2.692 15.934 1.00 96.94 71 GLY A O 1
ATOM 567 N N . ASP A 1 72 ? -20.107 -4.504 16.678 1.00 97.75 72 ASP A N 1
ATOM 568 C CA . ASP A 1 72 ? -21.444 -3.906 16.632 1.00 97.75 72 ASP A CA 1
ATOM 569 C C . ASP A 1 72 ? -21.636 -2.814 17.683 1.00 97.75 72 ASP A C 1
ATOM 571 O O . ASP A 1 72 ? -22.143 -1.738 17.365 1.00 97.75 72 ASP A O 1
ATOM 575 N N . ALA A 1 73 ? -21.164 -3.045 18.912 1.00 97.81 73 ALA A N 1
ATOM 576 C CA . ALA A 1 73 ? -21.191 -2.032 19.961 1.00 97.81 73 ALA A CA 1
ATOM 577 C C . ALA A 1 73 ? -20.334 -0.815 19.585 1.00 97.81 73 ALA A C 1
ATOM 579 O O . ALA A 1 73 ? -20.737 0.323 19.818 1.00 97.81 73 ALA A O 1
ATOM 580 N N . ILE A 1 74 ? -19.179 -1.042 18.955 1.00 97.94 74 ILE A N 1
ATOM 581 C CA . ILE A 1 74 ? -18.295 0.026 18.474 1.00 97.94 74 ILE A CA 1
ATOM 582 C C . ILE A 1 74 ? -18.967 0.828 17.356 1.00 97.94 74 ILE A C 1
ATOM 584 O O . ILE A 1 74 ? -18.956 2.057 17.405 1.00 97.94 74 ILE A O 1
ATOM 588 N N . ALA A 1 75 ? -19.565 0.151 16.372 1.00 97.50 75 ALA A N 1
ATOM 589 C CA . ALA A 1 75 ? -20.267 0.793 15.262 1.00 97.50 75 ALA A CA 1
ATOM 590 C C . ALA A 1 75 ? -21.399 1.696 15.766 1.00 97.50 75 ALA A C 1
ATOM 592 O O . ALA A 1 75 ? -21.449 2.873 15.409 1.00 97.50 75 ALA A O 1
ATOM 593 N N . LEU A 1 76 ? -22.235 1.176 16.670 1.00 97.31 76 LEU A N 1
ATOM 594 C CA . LEU A 1 76 ? -23.313 1.941 17.293 1.00 97.31 76 LEU A CA 1
ATOM 595 C C . LEU A 1 76 ? -22.772 3.133 18.093 1.00 97.31 76 LEU A C 1
ATOM 597 O O . LEU A 1 76 ? -23.258 4.250 17.940 1.00 97.31 76 LEU A O 1
ATOM 601 N N . ARG A 1 77 ? -21.737 2.916 18.913 1.00 96.62 77 ARG A N 1
ATOM 602 C CA . ARG A 1 77 ? -21.158 3.952 19.781 1.00 96.62 77 ARG A CA 1
ATOM 603 C C . ARG A 1 77 ? -20.525 5.103 19.003 1.00 96.62 77 ARG A C 1
ATOM 605 O O . ARG A 1 77 ? -20.573 6.237 19.469 1.00 96.62 77 ARG A O 1
ATOM 612 N N . LEU A 1 78 ? -19.891 4.813 17.870 1.00 95.31 78 LEU A N 1
ATOM 613 C CA . LEU A 1 78 ? -19.194 5.809 17.053 1.00 95.31 78 LEU A CA 1
ATOM 614 C C . LEU A 1 78 ? -20.054 6.366 15.908 1.00 95.31 78 LEU A C 1
ATOM 616 O O . LEU A 1 78 ? -19.583 7.235 15.183 1.00 95.31 78 LEU A O 1
ATOM 620 N N . GLY A 1 79 ? -21.284 5.875 15.722 1.00 95.50 79 GLY A N 1
ATOM 621 C CA . GLY A 1 79 ? -22.137 6.268 14.595 1.00 95.50 79 GLY A CA 1
ATOM 622 C C . GLY A 1 79 ? -21.573 5.846 13.233 1.00 95.50 79 GLY A C 1
ATOM 623 O O . GLY A 1 79 ? -21.833 6.491 12.220 1.00 95.50 79 GLY A O 1
ATOM 624 N N . LEU A 1 80 ? -20.771 4.779 13.199 1.00 94.50 80 LEU A N 1
ATOM 625 C CA . LEU A 1 80 ? -20.133 4.271 11.986 1.00 94.50 80 LEU A CA 1
ATOM 626 C C . LEU A 1 80 ? -20.915 3.083 11.421 1.00 94.50 80 LEU A C 1
ATOM 628 O O . LEU A 1 80 ? -21.508 2.293 12.151 1.00 94.50 80 LEU A O 1
ATOM 632 N N . CYS A 1 81 ? -20.863 2.900 10.100 1.00 94.31 81 CYS A N 1
ATOM 633 C CA . CYS A 1 81 ? -21.390 1.688 9.475 1.00 94.31 81 CYS A CA 1
ATOM 634 C C . CYS A 1 81 ? -20.653 0.446 10.004 1.00 94.31 81 CYS A C 1
ATOM 636 O O . CYS A 1 81 ? -19.426 0.461 10.132 1.00 94.31 81 CYS A O 1
ATOM 638 N N . ARG A 1 82 ? -21.370 -0.669 10.210 1.00 95.12 82 ARG A N 1
ATOM 639 C CA . ARG A 1 82 ? -20.756 -1.959 10.592 1.00 95.12 82 ARG A CA 1
ATOM 640 C C . ARG A 1 82 ? -19.609 -2.328 9.648 1.00 95.12 82 ARG A C 1
ATOM 642 O O . ARG A 1 82 ? -18.497 -2.584 10.092 1.00 95.12 82 ARG A O 1
ATOM 6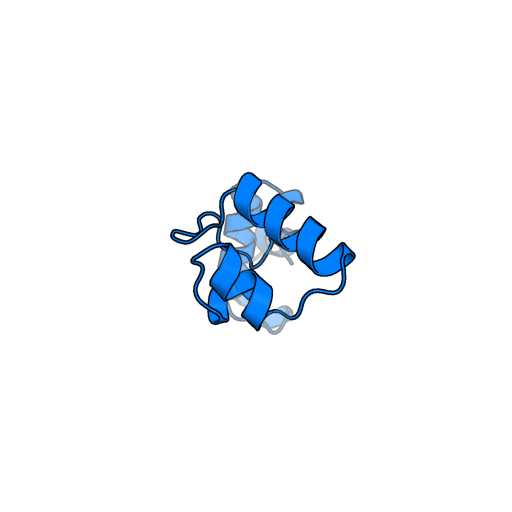49 N N . SER A 1 83 ? -19.837 -2.245 8.339 1.00 94.00 83 SER A N 1
ATOM 650 C CA . SER A 1 83 ? -18.823 -2.536 7.314 1.00 94.00 83 SER A CA 1
ATOM 651 C C . SER A 1 83 ? -17.568 -1.659 7.398 1.00 94.00 83 SER A C 1
ATOM 653 O O . SER A 1 83 ? -16.538 -2.030 6.848 1.00 94.00 83 SER A O 1
ATOM 655 N N . THR A 1 84 ? -17.625 -0.511 8.072 1.00 93.06 84 THR A N 1
ATOM 656 C CA . THR A 1 84 ? -16.461 0.342 8.326 1.00 93.06 84 THR A CA 1
ATOM 657 C C . THR A 1 84 ? -15.653 -0.160 9.520 1.00 93.06 84 THR A C 1
ATOM 659 O O . THR A 1 84 ? -14.428 -0.168 9.463 1.00 93.06 84 THR A O 1
ATOM 662 N N . VAL A 1 85 ? -16.321 -0.624 10.579 1.00 94.75 85 VAL A N 1
ATOM 663 C CA . VAL A 1 85 ? -15.667 -1.153 11.786 1.00 94.75 85 VAL A CA 1
ATOM 664 C C . VAL A 1 85 ? -15.095 -2.556 11.570 1.00 94.75 85 VAL A C 1
ATOM 666 O O . VAL A 1 85 ? -14.109 -2.892 12.214 1.00 94.75 85 VAL A O 1
ATOM 669 N N . PHE A 1 86 ? -15.672 -3.371 10.681 1.00 92.38 86 PHE A N 1
ATOM 670 C CA . PHE A 1 86 ? -15.228 -4.749 10.395 1.00 92.38 86 PHE A CA 1
ATOM 671 C C . PHE A 1 86 ? -14.192 -4.880 9.256 1.00 92.38 86 PHE A C 1
ATOM 673 O O . PHE A 1 86 ? -13.845 -6.000 8.889 1.00 92.38 86 PHE A O 1
ATOM 680 N N . ARG A 1 87 ? -13.716 -3.765 8.687 1.00 83.25 87 ARG A N 1
ATOM 681 C CA . ARG A 1 87 ? -12.637 -3.756 7.681 1.00 83.25 87 ARG A CA 1
ATOM 682 C C . ARG A 1 87 ? -11.259 -4.067 8.260 1.00 83.25 87 ARG A C 1
ATOM 684 O O . ARG A 1 87 ? -11.067 -3.913 9.491 1.00 83.25 87 ARG A O 1
#

Foldseek 3Di:
DLVCVVVDPLCVVCVVVVHDSVVSVVQNVQCVVPRPVSNPDDPPDDPDDPPDDDPVLVVQLVVVVVVVDDLVRSCVVVVHDSVVSVD

pLDDT: mean 93.74, std 4.56, range [80.12, 98.06]

Radius of gyration: 22.66 Å; chains: 1; bounding box: 44×26×55 Å

InterPro domains:
  IPR009057 Homedomain-like superfamily [SSF46689] (10-77)

Secondary structure (DSSP, 8-state):
-TTHHHHS-HHHHHHHTT--HHHHHHHHHHHHHHTTGGGS---SS-S--TTPPPHHHHHHHHHHHHTT--HHHHHHHHT--HHHHT-

Organism: Desulfovibrio desulfuricans (NCBI:txid876)